Protein AF-G5AHR4-F1 (afdb_monomer_lite)

Sequence (85 aa):
MATSNKYAFFRPDTLDTAGYAYGKAISEAQRGKIEVERVARGRWADAGTLAIQREASELEMRAVTEEEALSGVGTYVGCALCIAR

Foldseek 3Di:
DDPPQFKFWDAAPPQVHLWIWIWTFPADQDPQKTKTWTDLDDVNVVPDIGIDIDGPVNSVVGTDDPVCNRLCAQIDHDPDGRHRD

Organism: Phytophthora sojae (strain P6497) (NCBI:txid1094619)

Radius of gyration: 12.2 Å; chains: 1; bounding box: 39×34×26 Å

pLDDT: mean 76.21, std 11.33, range [32.97, 88.31]

Secondary structure (DSSP, 8-state):
------EEEEPTT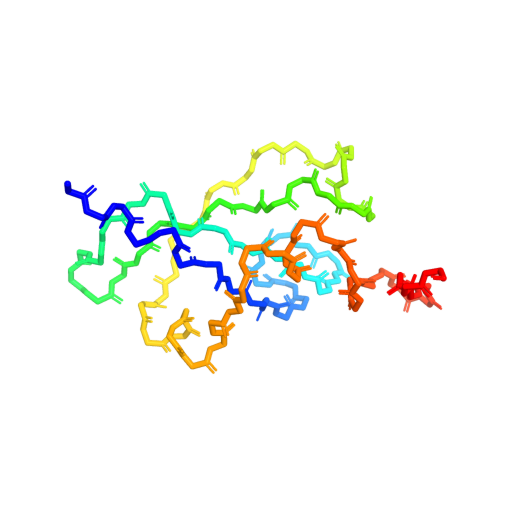TTS-SEEEEEEE-S--BTTEEEEEE---GGGSSS---EEEEEHHHHHHTEE-HHHHHHTTT-EETTEE----

Structure (mmCIF, N/CA/C/O backbone):
data_AF-G5AHR4-F1
#
_entry.id   AF-G5AHR4-F1
#
loop_
_atom_site.group_PDB
_atom_site.id
_atom_site.type_symbol
_atom_site.label_atom_id
_atom_site.label_alt_id
_atom_site.label_comp_id
_atom_site.label_asym_id
_atom_site.label_entity_id
_atom_site.label_seq_id
_atom_site.pdbx_PDB_ins_code
_atom_site.Cartn_x
_atom_site.Cartn_y
_atom_site.Cartn_z
_atom_site.occupancy
_atom_site.B_iso_or_equiv
_atom_site.auth_seq_id
_atom_site.auth_comp_id
_atom_site.auth_asym_id
_atom_site.auth_atom_id
_atom_site.pdbx_PDB_model_num
ATOM 1 N N . MET A 1 1 ? -6.129 22.523 10.112 1.00 34.72 1 MET A N 1
ATOM 2 C CA . MET A 1 1 ? -6.849 21.233 10.132 1.00 34.72 1 MET A CA 1
ATOM 3 C C . MET A 1 1 ? -5.851 20.167 9.740 1.00 34.72 1 MET A C 1
ATOM 5 O O . MET A 1 1 ? -5.419 20.160 8.597 1.00 34.72 1 MET A O 1
ATOM 9 N N . ALA A 1 2 ? -5.370 19.383 10.704 1.00 32.97 2 ALA A N 1
ATOM 10 C CA . ALA A 1 2 ? -4.376 18.353 10.441 1.00 32.97 2 ALA A CA 1
ATOM 11 C C . ALA A 1 2 ? -5.070 17.191 9.724 1.00 32.97 2 ALA A C 1
ATOM 13 O O . ALA A 1 2 ? -5.707 16.356 10.363 1.00 32.97 2 ALA A O 1
ATOM 14 N N . THR A 1 3 ? -4.986 17.166 8.393 1.00 43.88 3 THR A N 1
ATOM 15 C CA . THR A 1 3 ? -5.166 15.935 7.622 1.00 43.88 3 THR A CA 1
ATOM 16 C C . THR A 1 3 ? -4.200 14.931 8.214 1.00 43.88 3 THR A C 1
ATOM 18 O O . THR A 1 3 ? -2.989 15.023 8.016 1.00 43.88 3 THR A O 1
ATOM 21 N N . SER A 1 4 ? -4.736 14.024 9.021 1.00 54.50 4 SER A N 1
ATOM 22 C CA . SER A 1 4 ? -3.995 12.889 9.535 1.00 54.50 4 SER A CA 1
ATOM 23 C C . SER A 1 4 ? -3.748 11.980 8.333 1.00 54.50 4 SER A C 1
ATOM 25 O O . SER A 1 4 ? -4.499 11.035 8.119 1.00 54.50 4 SER A O 1
ATOM 27 N N . ASN A 1 5 ? -2.759 12.326 7.497 1.00 61.84 5 ASN A N 1
ATOM 28 C CA . ASN A 1 5 ? -2.206 11.487 6.435 1.00 61.84 5 ASN A CA 1
ATOM 29 C C . ASN A 1 5 ? -1.616 10.245 7.124 1.00 61.84 5 ASN A C 1
ATOM 31 O O . ASN A 1 5 ? -0.413 10.150 7.359 1.00 61.84 5 ASN A O 1
ATOM 35 N N . LYS A 1 6 ? -2.480 9.326 7.557 1.00 81.38 6 LYS A N 1
ATOM 36 C CA . LYS A 1 6 ? -2.069 8.079 8.186 1.00 81.38 6 LYS A CA 1
ATOM 37 C C . LYS A 1 6 ? -1.645 7.152 7.052 1.00 81.38 6 LYS A C 1
ATOM 39 O O . LYS A 1 6 ? -2.484 6.630 6.316 1.00 81.38 6 LYS A O 1
ATOM 44 N N . TYR A 1 7 ? -0.338 7.015 6.870 1.00 85.12 7 TYR A N 1
ATOM 45 C CA . TYR A 1 7 ? 0.230 5.974 6.026 1.00 85.12 7 TYR A CA 1
ATOM 46 C C . TYR A 1 7 ? 0.267 4.672 6.819 1.00 85.12 7 TYR A C 1
ATOM 48 O O . TYR A 1 7 ? 0.419 4.698 8.037 1.00 85.12 7 TYR A O 1
ATOM 56 N N . ALA A 1 8 ? 0.131 3.534 6.151 1.00 87.00 8 ALA A N 1
ATOM 57 C CA . ALA A 1 8 ? 0.255 2.224 6.770 1.00 87.00 8 ALA A CA 1
ATOM 58 C C . ALA A 1 8 ? 0.924 1.216 5.841 1.00 87.00 8 ALA A C 1
ATOM 60 O O . ALA A 1 8 ? 0.895 1.352 4.616 1.00 87.00 8 ALA A O 1
ATOM 61 N N . PHE A 1 9 ? 1.536 0.200 6.441 1.00 85.75 9 PHE A N 1
ATOM 62 C CA . PHE A 1 9 ? 2.244 -0.851 5.723 1.00 85.75 9 PHE A CA 1
ATOM 63 C C . PHE A 1 9 ? 1.410 -2.128 5.643 1.00 85.75 9 PHE A C 1
ATOM 65 O O . PHE A 1 9 ? 1.113 -2.765 6.657 1.00 85.75 9 PHE A O 1
ATOM 72 N N . PHE A 1 10 ? 1.062 -2.535 4.426 1.00 85.38 10 PHE A N 1
ATOM 73 C CA . PHE A 1 10 ? 0.175 -3.660 4.151 1.00 85.38 10 PHE A CA 1
ATOM 74 C C . PHE A 1 10 ? 0.943 -4.897 3.693 1.00 85.38 10 PHE A C 1
ATOM 76 O O . PHE A 1 10 ? 2.039 -4.819 3.139 1.00 85.38 10 PHE A O 1
ATOM 83 N N . ARG A 1 11 ? 0.366 -6.070 3.983 1.00 82.94 11 ARG A N 1
ATOM 84 C CA . ARG A 1 11 ? 0.909 -7.367 3.554 1.00 82.94 11 ARG A CA 1
ATOM 85 C C . ARG A 1 11 ? 0.667 -7.547 2.041 1.00 82.94 11 ARG A C 1
ATOM 87 O O . ARG A 1 11 ? -0.080 -6.774 1.442 1.00 82.94 11 ARG A O 1
ATOM 94 N N . PRO A 1 12 ? 1.282 -8.556 1.406 1.00 78.38 12 PRO A N 1
ATOM 95 C CA . PRO A 1 12 ? 0.816 -9.020 0.100 1.00 78.38 12 PRO A CA 1
ATOM 96 C C . PRO A 1 12 ? -0.685 -9.344 0.130 1.00 78.38 12 PRO A C 1
ATOM 98 O O . PRO A 1 12 ? -1.232 -9.665 1.187 1.00 78.38 12 PRO A O 1
ATOM 101 N N . ASP A 1 13 ? -1.337 -9.226 -1.027 1.00 79.00 13 ASP A N 1
ATOM 102 C CA . ASP A 1 13 ? -2.772 -9.460 -1.265 1.00 79.00 13 ASP A CA 1
ATOM 103 C C . ASP A 1 13 ? -3.719 -8.419 -0.627 1.00 79.00 13 ASP A C 1
ATOM 105 O O . ASP A 1 13 ? -4.873 -8.272 -1.020 1.00 79.00 13 ASP A O 1
ATOM 109 N N . THR A 1 14 ? -3.234 -7.597 0.313 1.00 79.12 14 THR A N 1
ATOM 110 C CA . THR A 1 14 ? -4.094 -6.635 1.026 1.00 79.12 14 THR A CA 1
ATOM 111 C C . THR A 1 14 ? -4.388 -5.364 0.222 1.00 79.12 14 THR A C 1
ATOM 113 O O . THR A 1 14 ? -5.394 -4.707 0.466 1.00 79.12 14 THR A O 1
ATOM 116 N N . LEU A 1 15 ? -3.569 -4.996 -0.759 1.00 77.75 15 LEU A N 1
ATOM 117 C CA . LEU A 1 15 ? -3.827 -3.841 -1.635 1.00 77.75 15 LEU A CA 1
ATOM 118 C C . LEU A 1 15 ? -3.829 -4.229 -3.117 1.00 77.75 15 LEU A C 1
ATOM 120 O O . LEU A 1 15 ? -3.395 -3.442 -3.955 1.00 77.75 15 LEU A O 1
ATOM 124 N N . ASP A 1 16 ? -4.273 -5.451 -3.430 1.00 78.00 16 ASP A N 1
ATOM 125 C CA . ASP A 1 16 ? -4.162 -6.018 -4.783 1.00 78.00 16 ASP A CA 1
ATOM 126 C C . ASP A 1 16 ? -2.704 -5.962 -5.284 1.00 78.00 16 ASP A C 1
ATOM 128 O O . ASP A 1 16 ? -2.364 -5.536 -6.388 1.00 78.00 16 ASP A O 1
ATOM 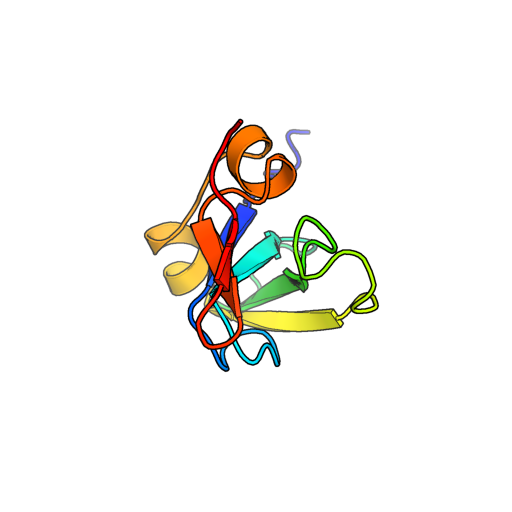132 N N . THR A 1 17 ? -1.789 -6.294 -4.374 1.00 73.44 17 THR A N 1
ATOM 133 C CA . THR A 1 17 ? -0.350 -6.275 -4.608 1.00 73.44 17 THR A CA 1
ATOM 134 C C . THR A 1 17 ? 0.210 -7.661 -4.368 1.00 73.44 17 THR A C 1
ATOM 136 O O . THR A 1 17 ? 0.029 -8.240 -3.300 1.00 73.44 17 THR A O 1
ATOM 139 N N . ALA A 1 18 ? 0.998 -8.171 -5.315 1.00 76.44 18 ALA A N 1
ATOM 140 C CA . ALA A 1 18 ? 1.757 -9.420 -5.172 1.00 76.44 18 ALA A CA 1
ATOM 141 C C . ALA A 1 18 ? 2.869 -9.359 -4.092 1.00 76.44 18 ALA A C 1
ATOM 143 O O . ALA A 1 18 ? 3.768 -10.198 -4.053 1.00 76.44 18 ALA A O 1
ATOM 144 N N . GLY A 1 19 ? 2.859 -8.334 -3.240 1.00 79.88 19 GLY A N 1
ATOM 145 C CA . GLY A 1 19 ? 3.941 -7.974 -2.345 1.00 79.88 19 GLY A CA 1
ATOM 146 C C . GLY A 1 19 ? 3.534 -6.928 -1.312 1.00 79.88 19 GLY A C 1
ATOM 147 O O . GLY A 1 19 ? 2.416 -6.409 -1.343 1.00 79.88 19 GLY A O 1
ATOM 148 N N . TYR A 1 20 ? 4.454 -6.616 -0.399 1.00 81.81 20 TYR A N 1
ATOM 149 C CA . TYR A 1 20 ? 4.233 -5.582 0.610 1.00 81.81 20 TYR A CA 1
ATOM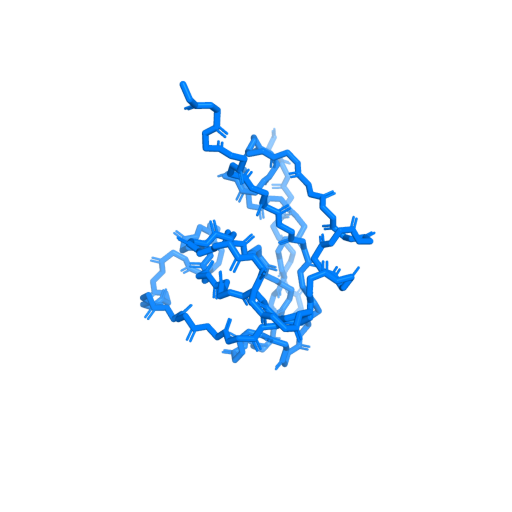 150 C C . TYR A 1 20 ? 4.151 -4.203 -0.041 1.00 81.81 20 TYR A C 1
ATOM 152 O O . TYR A 1 20 ? 4.956 -3.862 -0.916 1.00 81.81 20 TYR A O 1
ATOM 160 N N . ALA A 1 21 ? 3.182 -3.414 0.405 1.00 83.62 21 ALA A N 1
ATOM 161 C CA . ALA A 1 21 ? 2.894 -2.109 -0.159 1.00 83.62 21 ALA A CA 1
ATOM 162 C C . ALA A 1 21 ? 2.498 -1.123 0.933 1.00 83.62 21 ALA A C 1
ATOM 164 O O . ALA A 1 21 ? 1.886 -1.487 1.939 1.00 83.62 21 ALA A O 1
ATOM 165 N N . TYR A 1 22 ? 2.831 0.141 0.709 1.00 87.25 22 TYR A N 1
ATOM 166 C CA . TYR A 1 22 ? 2.336 1.225 1.536 1.00 87.25 22 TYR A CA 1
ATOM 167 C C . TYR A 1 22 ? 0.970 1.680 1.033 1.00 87.25 22 TYR A C 1
ATOM 169 O O . TYR A 1 22 ? 0.726 1.749 -0.172 1.00 87.25 22 TYR A O 1
ATOM 177 N N . GLY A 1 23 ? 0.088 1.998 1.969 1.00 87.88 23 GLY A N 1
ATOM 178 C CA . GLY A 1 23 ? -1.199 2.622 1.713 1.00 87.88 23 GLY A CA 1
ATOM 179 C C . GLY A 1 23 ? -1.300 3.942 2.463 1.00 87.88 23 GLY A C 1
ATOM 180 O O . GLY A 1 23 ? -0.748 4.088 3.550 1.00 87.88 23 GLY A O 1
ATOM 181 N N . LYS A 1 24 ? -2.001 4.906 1.886 1.00 88.12 24 LYS A N 1
ATOM 182 C CA . LYS A 1 24 ? -2.305 6.207 2.461 1.00 88.12 24 LYS A CA 1
ATOM 183 C C . LYS A 1 24 ? -3.802 6.286 2.705 1.00 88.12 24 LYS A C 1
ATOM 185 O O . LYS A 1 24 ? -4.582 6.103 1.777 1.00 88.12 24 LYS A O 1
ATOM 190 N N . ALA A 1 25 ? -4.211 6.593 3.929 1.00 87.25 25 ALA A N 1
ATOM 191 C CA . ALA A 1 25 ? -5.600 6.933 4.195 1.00 87.25 25 ALA A CA 1
ATOM 192 C C . ALA A 1 25 ? -5.987 8.213 3.433 1.00 87.25 25 ALA A C 1
ATOM 194 O O . ALA A 1 25 ? -5.368 9.261 3.630 1.00 87.25 25 ALA A O 1
ATOM 195 N N . ILE A 1 26 ? -6.997 8.118 2.568 1.00 85.88 26 ILE A N 1
ATOM 196 C CA . ILE A 1 26 ? -7.529 9.253 1.792 1.00 85.88 26 ILE A CA 1
ATOM 197 C C . ILE A 1 26 ? -8.902 9.722 2.283 1.00 85.88 26 ILE A C 1
ATOM 199 O O . ILE A 1 26 ? -9.309 10.838 1.975 1.00 85.88 26 ILE A O 1
ATOM 203 N N . SER A 1 27 ? -9.572 8.909 3.101 1.00 81.94 27 SER A N 1
ATOM 204 C CA . SER A 1 27 ? -10.840 9.244 3.751 1.00 81.94 27 SER A CA 1
ATOM 205 C C . SER A 1 27 ? -10.744 9.043 5.262 1.00 81.94 27 SER A C 1
ATOM 207 O O . SER A 1 27 ? -9.834 8.381 5.755 1.00 81.94 27 SER A O 1
ATOM 209 N N . GLU A 1 28 ? -11.686 9.604 6.016 1.00 79.50 28 GLU A N 1
ATOM 210 C CA . GLU A 1 28 ? -11.824 9.326 7.448 1.00 79.50 28 GLU A CA 1
ATOM 211 C C . GLU A 1 28 ? -12.483 7.960 7.684 1.00 79.50 28 GLU A C 1
ATOM 213 O O . GLU A 1 28 ? -13.210 7.440 6.834 1.00 79.50 28 GLU A O 1
ATOM 218 N N . ALA A 1 29 ? -12.235 7.363 8.853 1.00 79.31 29 ALA A N 1
ATOM 219 C CA . ALA A 1 29 ? -12.828 6.082 9.208 1.00 79.31 29 ALA A CA 1
ATOM 220 C C . ALA A 1 29 ? -14.355 6.208 9.366 1.00 79.31 29 ALA A C 1
ATOM 222 O O . ALA A 1 29 ? -14.853 6.778 10.336 1.00 79.31 29 ALA A O 1
ATOM 223 N N . GLN A 1 30 ? -15.112 5.629 8.438 1.00 77.69 30 GLN A N 1
ATOM 224 C CA . GLN A 1 30 ? -16.565 5.532 8.483 1.00 77.69 30 GLN A CA 1
ATOM 225 C C . GLN A 1 30 ? -16.978 4.112 8.866 1.00 77.69 30 GLN A C 1
ATOM 227 O O . GLN A 1 30 ? -16.645 3.140 8.190 1.00 77.69 30 GLN A O 1
ATOM 232 N N . ARG A 1 31 ? -17.724 3.976 9.972 1.00 82.94 31 ARG A N 1
ATOM 233 C CA . ARG A 1 31 ? -18.172 2.670 10.504 1.00 82.94 31 ARG A CA 1
ATOM 234 C C . ARG A 1 31 ? -17.016 1.670 10.701 1.00 82.94 31 ARG A C 1
ATOM 236 O O . ARG A 1 31 ? -17.162 0.487 10.412 1.00 82.94 31 ARG A O 1
ATOM 243 N N . GLY A 1 32 ? -15.859 2.156 11.158 1.00 82.56 32 GLY A N 1
ATOM 244 C CA . GLY A 1 32 ? -14.663 1.335 11.393 1.00 82.56 32 GLY A CA 1
ATOM 245 C C . GLY A 1 32 ? -13.861 0.984 10.135 1.00 82.56 32 GLY A C 1
ATOM 246 O O . GLY A 1 32 ? -12.829 0.328 10.247 1.00 82.56 32 GLY A O 1
ATOM 247 N N . LYS A 1 33 ? -14.284 1.443 8.951 1.00 85.06 33 LYS A N 1
ATOM 248 C CA . LYS A 1 33 ? -13.563 1.257 7.689 1.00 85.06 33 LYS A CA 1
ATOM 249 C C . LYS A 1 33 ? -13.039 2.584 7.173 1.00 85.06 33 LYS A C 1
ATOM 251 O O . LYS A 1 33 ? -13.720 3.596 7.257 1.00 85.06 33 LYS A O 1
ATOM 256 N N . ILE A 1 34 ? -11.837 2.575 6.632 1.00 87.56 34 ILE A N 1
ATOM 257 C CA . ILE A 1 34 ? -11.151 3.729 6.080 1.00 87.56 34 ILE A CA 1
ATOM 258 C C . ILE A 1 34 ? -10.750 3.424 4.644 1.00 87.56 34 ILE A C 1
ATOM 260 O O . ILE A 1 34 ? -10.396 2.293 4.311 1.00 87.56 34 ILE A O 1
ATOM 264 N N . GLU A 1 35 ? -10.840 4.421 3.777 1.00 88.00 35 GLU A N 1
ATOM 265 C CA . GLU A 1 35 ? -10.394 4.274 2.400 1.00 88.00 35 GLU A CA 1
ATOM 266 C C . GLU A 1 35 ? -8.896 4.528 2.313 1.00 88.00 35 GLU A C 1
ATOM 268 O O . GLU A 1 35 ? -8.393 5.556 2.779 1.00 88.00 35 GLU A O 1
ATOM 273 N N . VAL A 1 36 ? -8.193 3.559 1.738 1.00 87.94 36 VAL A N 1
ATOM 274 C CA . VAL A 1 36 ? -6.742 3.536 1.657 1.00 87.94 36 VAL A CA 1
ATOM 275 C C . VAL A 1 36 ? -6.336 3.465 0.201 1.00 87.94 36 VAL A C 1
ATOM 277 O O . VAL A 1 36 ? -6.657 2.508 -0.501 1.00 87.94 36 VAL A O 1
ATOM 280 N N . GLU A 1 37 ? -5.593 4.466 -0.234 1.00 88.31 37 GLU A N 1
ATOM 281 C CA . GLU A 1 37 ? -4.981 4.521 -1.549 1.00 88.31 37 GLU A CA 1
ATOM 282 C C . GLU A 1 37 ? -3.577 3.924 -1.501 1.00 88.31 37 GLU A C 1
ATOM 284 O O . GLU A 1 37 ? -2.759 4.283 -0.655 1.00 88.31 37 GLU A O 1
ATOM 289 N N . ARG A 1 38 ? -3.267 3.007 -2.413 1.00 87.88 38 ARG A N 1
ATOM 290 C CA . ARG A 1 38 ? -1.922 2.453 -2.548 1.00 87.88 38 ARG A CA 1
ATOM 291 C C . ARG A 1 38 ? -0.937 3.550 -2.947 1.00 87.88 38 ARG A C 1
ATOM 293 O O . ARG A 1 38 ? -1.121 4.242 -3.945 1.00 87.88 38 ARG A O 1
ATOM 300 N N . VAL A 1 39 ? 0.163 3.642 -2.211 1.00 84.69 39 VAL A N 1
ATOM 301 C CA . VAL A 1 39 ? 1.255 4.564 -2.517 1.00 84.69 39 VAL A CA 1
ATOM 302 C C . VAL A 1 39 ? 2.046 4.020 -3.707 1.00 84.69 39 VAL A C 1
ATOM 304 O O . VAL A 1 39 ? 2.741 3.008 -3.597 1.00 84.69 39 VAL A O 1
ATOM 307 N N . ALA A 1 40 ? 1.966 4.711 -4.845 1.00 78.25 40 ALA A N 1
ATOM 308 C CA . ALA A 1 40 ? 2.706 4.385 -6.063 1.00 78.25 40 ALA A CA 1
ATOM 309 C C . ALA A 1 40 ? 4.188 4.801 -5.954 1.00 78.25 40 ALA A C 1
ATOM 311 O O . ALA A 1 40 ? 4.641 5.750 -6.593 1.00 78.25 40 ALA A O 1
ATOM 312 N N . ARG A 1 41 ? 4.959 4.119 -5.096 1.00 75.44 41 ARG A N 1
ATOM 313 C CA . ARG A 1 41 ? 6.410 4.331 -4.932 1.00 75.44 41 ARG A CA 1
ATOM 314 C C . ARG A 1 41 ? 7.197 3.027 -4.864 1.00 75.44 41 ARG A C 1
ATOM 316 O O . ARG A 1 41 ? 6.645 1.947 -4.660 1.00 75.44 41 ARG A O 1
ATOM 323 N N . GLY A 1 42 ? 8.513 3.135 -5.063 1.00 73.12 42 GLY A N 1
ATOM 324 C CA . GLY A 1 42 ? 9.412 1.983 -5.117 1.00 73.12 42 GLY A CA 1
ATOM 325 C C . GLY A 1 42 ? 9.027 1.048 -6.263 1.00 73.12 42 GLY A C 1
ATOM 326 O O . GLY A 1 42 ? 8.927 1.476 -7.412 1.00 73.12 42 GLY A O 1
ATOM 327 N N . ARG A 1 43 ? 8.764 -0.226 -5.949 1.00 70.31 43 ARG A N 1
ATOM 328 C CA . ARG A 1 43 ? 8.303 -1.217 -6.940 1.00 70.31 43 ARG A CA 1
ATOM 329 C C . ARG A 1 43 ? 6.891 -0.973 -7.467 1.00 70.31 43 ARG A C 1
ATOM 331 O O . ARG A 1 43 ? 6.574 -1.473 -8.538 1.00 70.31 43 ARG A O 1
ATOM 338 N N . TRP A 1 44 ? 6.072 -0.205 -6.753 1.00 75.31 44 TRP A N 1
ATOM 339 C CA . TRP A 1 44 ? 4.692 0.091 -7.140 1.00 75.31 44 TRP A CA 1
ATOM 340 C C . TRP A 1 44 ? 4.555 1.425 -7.883 1.00 75.31 44 TRP A C 1
ATOM 342 O O . TRP A 1 44 ? 3.440 1.876 -8.092 1.00 75.31 44 TRP A O 1
ATOM 352 N N . ALA A 1 45 ? 5.659 2.063 -8.290 1.00 73.50 45 ALA A N 1
ATOM 353 C CA . ALA A 1 45 ? 5.627 3.357 -8.980 1.00 73.50 45 ALA A CA 1
ATOM 354 C C . ALA A 1 45 ? 4.883 3.328 -10.329 1.00 73.50 45 ALA A C 1
ATOM 356 O O . ALA A 1 45 ? 4.258 4.315 -10.695 1.00 73.50 45 ALA A O 1
ATOM 357 N N . ASP A 1 46 ? 4.933 2.198 -11.039 1.00 75.56 46 ASP A N 1
ATOM 358 C CA . ASP A 1 46 ? 4.198 1.984 -12.298 1.00 75.56 46 ASP A CA 1
ATOM 359 C C . ASP A 1 46 ? 2.803 1.375 -12.067 1.00 75.56 46 ASP A C 1
ATOM 361 O O . ASP A 1 46 ? 1.945 1.345 -12.946 1.00 75.56 46 ASP A O 1
ATOM 365 N N . ALA A 1 47 ? 2.545 0.894 -10.849 1.00 69.50 47 ALA A N 1
ATOM 366 C CA . ALA A 1 47 ? 1.264 0.320 -10.498 1.00 69.50 47 ALA A CA 1
ATOM 367 C C . ALA A 1 47 ? 0.288 1.474 -10.240 1.00 69.50 47 ALA A C 1
ATOM 369 O O . ALA A 1 47 ? 0.458 2.229 -9.286 1.00 69.50 47 ALA A O 1
ATOM 370 N N .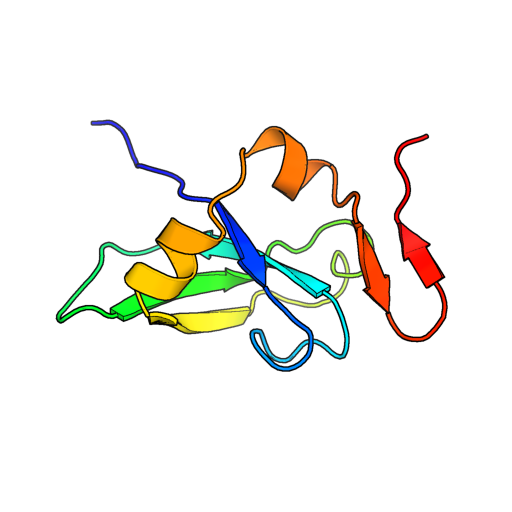 GLY A 1 48 ? -0.723 1.617 -11.100 1.00 72.38 48 GLY A N 1
ATOM 371 C CA . GLY A 1 48 ? -1.667 2.737 -11.057 1.00 72.38 48 GLY A CA 1
ATOM 372 C C . GLY A 1 48 ? -2.351 2.951 -9.700 1.00 72.38 48 GLY A C 1
ATOM 373 O O . GLY A 1 48 ? -2.262 2.131 -8.781 1.00 72.38 48 GLY A O 1
ATOM 374 N N . THR A 1 49 ? -3.064 4.066 -9.572 1.00 75.81 49 THR A N 1
ATOM 375 C CA . THR A 1 49 ? -3.778 4.411 -8.340 1.00 75.81 49 THR A CA 1
ATOM 376 C C . THR A 1 49 ? -4.867 3.385 -8.045 1.00 75.81 49 THR A C 1
ATOM 378 O O . THR A 1 49 ? -5.733 3.124 -8.879 1.00 75.81 49 THR A O 1
ATOM 381 N N . LEU A 1 50 ? -4.821 2.799 -6.852 1.00 79.88 50 LEU A N 1
ATOM 382 C CA . LEU A 1 50 ? -5.797 1.819 -6.397 1.00 79.88 50 LEU A CA 1
ATOM 383 C C . LEU A 1 50 ? -6.219 2.172 -4.977 1.00 79.88 50 LEU A C 1
ATOM 385 O O . LEU A 1 50 ? -5.386 2.206 -4.073 1.00 79.88 50 LEU A O 1
ATOM 389 N N . ALA A 1 51 ? -7.509 2.449 -4.803 1.00 84.31 51 ALA A N 1
ATOM 390 C CA . ALA A 1 51 ? -8.118 2.744 -3.516 1.00 84.31 51 ALA A CA 1
ATOM 391 C C . ALA A 1 51 ? -8.979 1.559 -3.070 1.00 84.31 51 ALA A C 1
ATOM 393 O O . ALA A 1 51 ? -9.828 1.078 -3.819 1.00 84.31 51 ALA A O 1
ATOM 394 N N . ILE A 1 52 ? -8.743 1.075 -1.853 1.00 84.31 52 ILE A N 1
ATOM 395 C CA . ILE A 1 52 ? -9.491 -0.025 -1.244 1.00 84.31 52 ILE A CA 1
ATOM 396 C C . ILE A 1 52 ? -9.932 0.381 0.160 1.00 84.31 52 ILE A C 1
ATOM 398 O O . ILE A 1 52 ? -9.196 1.019 0.911 1.00 84.31 52 ILE A O 1
ATOM 402 N N . GLN A 1 53 ? -11.134 -0.043 0.545 1.00 87.38 53 GLN A N 1
ATOM 403 C CA . GLN A 1 53 ? -11.600 0.085 1.920 1.00 87.38 53 GLN A CA 1
ATOM 404 C C . GLN A 1 53 ? -10.947 -0.965 2.820 1.00 87.38 53 GLN A C 1
ATOM 406 O O . GLN A 1 53 ? -11.055 -2.169 2.578 1.00 87.38 53 GLN A O 1
ATOM 411 N N . ARG A 1 54 ? -10.307 -0.505 3.892 1.00 87.19 54 ARG A N 1
ATOM 412 C CA . ARG A 1 54 ? -9.670 -1.341 4.913 1.00 87.19 54 ARG A CA 1
ATOM 413 C C . ARG A 1 54 ? -10.176 -0.991 6.296 1.00 87.19 54 ARG A C 1
ATOM 415 O O . ARG A 1 54 ? -10.824 0.030 6.490 1.00 87.19 54 ARG A O 1
ATOM 422 N N . GLU A 1 55 ? -9.926 -1.858 7.263 1.00 86.00 55 GLU A N 1
ATOM 423 C CA . GLU A 1 55 ? -10.309 -1.570 8.640 1.00 86.00 55 GLU A CA 1
ATOM 424 C C . GLU A 1 55 ? -9.400 -0.488 9.222 1.00 86.00 55 GLU A C 1
ATOM 426 O O . GLU A 1 55 ? -8.176 -0.543 9.092 1.00 86.00 55 GLU A O 1
ATOM 431 N N . ALA A 1 56 ? -9.997 0.499 9.886 1.00 82.69 56 ALA A N 1
ATOM 432 C CA . ALA A 1 56 ? -9.248 1.576 10.522 1.00 82.69 56 ALA A CA 1
ATOM 433 C C . ALA A 1 56 ? -8.292 1.026 11.590 1.00 82.69 56 ALA A C 1
ATOM 435 O O . ALA A 1 56 ? -7.158 1.481 11.687 1.00 82.69 56 ALA A O 1
ATOM 436 N N . SER A 1 57 ? -8.702 -0.018 12.314 1.00 82.25 57 SER A N 1
ATOM 437 C CA . SER A 1 57 ? -7.851 -0.698 13.292 1.00 82.25 57 SER A CA 1
ATOM 438 C C . SER A 1 57 ? -6.640 -1.383 12.653 1.00 82.25 57 SER A C 1
ATOM 440 O O . SER A 1 57 ? -5.561 -1.359 13.237 1.00 82.25 57 SER A O 1
ATOM 442 N N . GLU A 1 58 ? -6.776 -1.955 11.451 1.00 80.88 58 GLU A N 1
ATOM 443 C CA . GLU A 1 58 ? -5.639 -2.533 10.718 1.00 80.88 58 GLU A CA 1
ATOM 444 C C . GLU A 1 58 ? -4.648 -1.438 10.303 1.00 80.88 58 GLU A C 1
ATOM 446 O O . GLU A 1 58 ? -3.434 -1.602 10.443 1.00 80.88 58 GLU A O 1
ATOM 451 N N . LEU A 1 59 ? -5.179 -0.299 9.847 1.00 80.19 59 LEU A N 1
ATOM 452 C CA . LEU A 1 59 ? -4.392 0.868 9.466 1.00 80.19 59 LEU A CA 1
ATOM 453 C C . LEU A 1 59 ? -3.643 1.466 10.667 1.00 80.19 59 LEU A C 1
ATOM 455 O O . LEU A 1 59 ? -2.473 1.812 10.543 1.00 80.19 59 LEU A O 1
ATOM 459 N N . GLU A 1 60 ? -4.280 1.546 11.836 1.00 78.25 60 GLU A N 1
ATOM 460 C CA . GLU A 1 60 ? -3.662 2.072 13.060 1.00 78.25 60 GLU A CA 1
ATOM 461 C C . GLU A 1 60 ? -2.602 1.138 13.648 1.00 78.25 60 GLU A C 1
ATOM 463 O O . GLU A 1 60 ? -1.550 1.610 14.072 1.00 78.25 60 GLU A O 1
ATOM 468 N N . MET A 1 61 ? -2.819 -0.181 13.617 1.00 77.75 61 MET A N 1
ATOM 469 C CA . MET A 1 61 ? -1.820 -1.153 14.086 1.00 77.75 61 MET A CA 1
ATOM 470 C C . MET A 1 61 ? -0.537 -1.149 13.251 1.00 77.75 61 MET A C 1
ATOM 472 O O . MET A 1 61 ? 0.509 -1.595 13.720 1.00 77.75 61 MET A O 1
ATOM 476 N N . ARG A 1 62 ? -0.623 -0.703 11.996 1.00 79.75 62 ARG A N 1
ATOM 477 C CA . ARG A 1 62 ? 0.465 -0.772 11.012 1.00 79.75 62 ARG A CA 1
ATOM 478 C C . ARG A 1 62 ? 0.805 0.607 10.459 1.00 79.75 62 ARG A C 1
ATOM 480 O O . ARG A 1 62 ? 1.341 0.700 9.35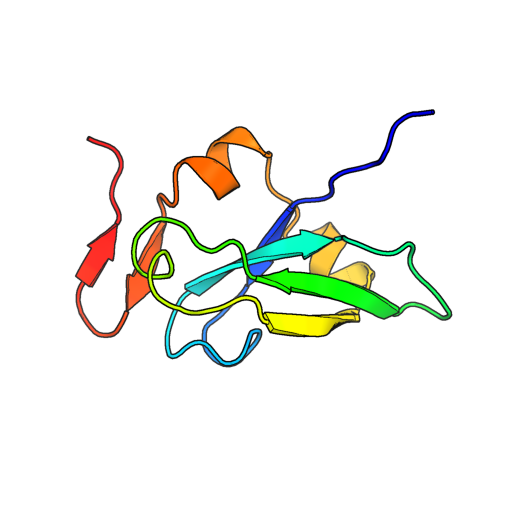4 1.00 79.75 62 ARG A O 1
ATOM 487 N N . ALA A 1 63 ? 0.460 1.651 11.212 1.00 82.00 63 ALA A N 1
ATOM 488 C CA . ALA A 1 63 ? 0.693 3.030 10.834 1.00 82.00 63 ALA A CA 1
ATOM 489 C C . ALA A 1 63 ? 2.198 3.301 10.732 1.00 82.00 63 ALA A C 1
ATOM 491 O O . ALA A 1 63 ? 2.973 2.932 11.614 1.00 82.00 63 ALA A O 1
ATOM 492 N N . VAL A 1 64 ? 2.599 3.956 9.650 1.00 83.44 64 VAL A N 1
ATOM 493 C CA . VAL A 1 64 ? 3.977 4.365 9.378 1.00 83.44 64 VAL A CA 1
ATOM 494 C C . VAL A 1 64 ? 4.032 5.863 9.120 1.00 83.44 64 VAL A C 1
ATOM 496 O O . VAL A 1 64 ? 3.012 6.517 8.880 1.00 83.44 64 VAL A O 1
ATOM 499 N N . THR A 1 65 ? 5.235 6.422 9.167 1.00 82.88 65 THR A N 1
ATOM 500 C CA . THR A 1 65 ? 5.460 7.822 8.815 1.00 82.88 65 THR A CA 1
ATOM 501 C C . THR A 1 65 ? 5.364 8.030 7.303 1.00 82.88 65 THR A C 1
ATOM 503 O O . THR A 1 65 ? 5.576 7.113 6.506 1.00 82.88 65 THR A O 1
ATOM 506 N N . GLU A 1 66 ? 5.053 9.264 6.899 1.00 82.44 66 GLU A N 1
ATOM 507 C CA . GLU A 1 66 ? 5.054 9.662 5.486 1.00 82.44 66 GLU A CA 1
ATOM 508 C C . GLU A 1 66 ? 6.416 9.408 4.834 1.00 82.44 66 GLU A C 1
ATOM 510 O O . GLU A 1 66 ? 6.488 8.875 3.731 1.00 82.44 66 GLU A O 1
ATOM 515 N N . GLU A 1 67 ? 7.497 9.737 5.538 1.00 79.06 67 GLU A N 1
ATOM 516 C CA . GLU A 1 67 ? 8.866 9.573 5.050 1.00 79.06 67 GLU A CA 1
ATOM 517 C C . GLU A 1 67 ? 9.188 8.112 4.728 1.00 79.06 67 GLU A C 1
ATOM 519 O O . GLU A 1 67 ? 9.763 7.824 3.680 1.00 79.06 67 GLU A O 1
ATOM 524 N N . GLU A 1 68 ? 8.759 7.176 5.577 1.00 78.12 68 GLU A N 1
ATOM 525 C CA . GLU A 1 68 ? 8.968 5.746 5.352 1.00 78.12 68 GLU A CA 1
ATOM 526 C C . GLU A 1 68 ? 8.155 5.241 4.153 1.00 78.12 68 GLU A C 1
ATOM 528 O O . GLU A 1 68 ? 8.690 4.585 3.253 1.00 78.12 68 GLU A O 1
ATOM 533 N N . ALA A 1 69 ? 6.879 5.629 4.079 1.00 81.75 69 ALA A N 1
ATOM 534 C CA . ALA A 1 69 ? 6.008 5.259 2.969 1.00 81.75 69 ALA A CA 1
ATOM 535 C C . ALA A 1 69 ? 6.501 5.819 1.624 1.00 81.75 69 ALA A C 1
ATOM 537 O O . ALA A 1 69 ? 6.426 5.140 0.597 1.00 81.75 69 ALA A O 1
ATOM 538 N N . LEU A 1 70 ? 7.030 7.048 1.622 1.00 78.62 70 LEU A N 1
ATOM 539 C CA . LEU A 1 70 ? 7.570 7.692 0.427 1.00 78.62 70 LEU A CA 1
ATOM 540 C C . LEU A 1 70 ? 8.997 7.235 0.083 1.00 78.62 70 LEU A C 1
ATOM 542 O O . LEU A 1 70 ? 9.400 7.318 -1.080 1.00 78.62 70 LEU A O 1
ATOM 546 N N . SER A 1 71 ? 9.751 6.730 1.057 1.00 78.00 71 SER A N 1
ATOM 547 C CA . SER A 1 71 ? 11.029 6.057 0.817 1.00 78.00 71 SER A CA 1
ATOM 548 C C . SER A 1 71 ? 10.816 4.747 0.049 1.00 78.00 71 SER A C 1
ATOM 550 O O . SER A 1 71 ? 11.612 4.382 -0.816 1.00 78.00 71 SER A O 1
ATOM 552 N N . GLY A 1 72 ? 9.700 4.050 0.305 1.00 68.75 72 GLY A N 1
ATOM 553 C CA . GLY A 1 72 ? 9.383 2.774 -0.346 1.00 68.75 72 GLY A CA 1
ATOM 554 C C . GLY A 1 72 ? 10.291 1.623 0.105 1.00 68.75 72 GLY A C 1
ATOM 555 O O . GLY A 1 72 ? 10.238 0.530 -0.469 1.00 68.75 72 GLY A O 1
ATOM 556 N N . VAL A 1 73 ? 11.114 1.860 1.129 1.00 69.44 73 VAL A N 1
ATOM 557 C CA . VAL A 1 73 ? 11.948 0.857 1.795 1.00 69.44 73 VAL A CA 1
ATOM 558 C C . VAL A 1 73 ? 11.073 -0.275 2.337 1.00 69.44 73 VAL A C 1
ATOM 560 O O . VAL A 1 73 ? 9.933 -0.059 2.712 1.00 69.44 73 VAL A O 1
ATOM 563 N N . GLY A 1 74 ? 11.537 -1.520 2.302 1.00 64.88 74 GLY A N 1
ATOM 564 C CA . GLY A 1 74 ? 10.755 -2.666 2.775 1.00 64.88 74 GLY A CA 1
ATOM 565 C C . GLY A 1 74 ? 9.622 -3.121 1.844 1.00 64.88 74 GLY A C 1
ATOM 566 O O . GLY A 1 74 ? 9.087 -4.212 2.048 1.00 64.88 74 GLY A O 1
ATOM 567 N N . THR A 1 75 ? 9.282 -2.373 0.783 1.00 65.88 75 THR A N 1
ATOM 568 C CA . THR A 1 75 ? 8.415 -2.911 -0.280 1.00 65.88 75 THR A CA 1
ATOM 569 C C . THR A 1 75 ? 9.143 -4.025 -1.028 1.00 65.88 75 THR A C 1
ATOM 571 O O . THR A 1 75 ? 10.338 -3.944 -1.320 1.00 65.88 75 THR A O 1
ATOM 574 N N . TYR A 1 76 ? 8.433 -5.110 -1.311 1.00 65.50 76 TYR A N 1
ATOM 575 C CA . TYR A 1 76 ? 9.014 -6.318 -1.886 1.00 65.50 76 TYR A CA 1
ATOM 576 C C . TYR A 1 76 ? 8.042 -6.960 -2.857 1.00 65.50 76 TYR A C 1
ATOM 578 O O . TYR A 1 76 ? 6.858 -7.033 -2.545 1.00 65.50 76 TYR A O 1
ATOM 586 N N . VAL A 1 77 ? 8.547 -7.492 -3.973 1.00 62.16 77 VAL A N 1
ATOM 587 C CA . VAL A 1 77 ? 7.787 -8.335 -4.910 1.00 62.16 77 VAL A CA 1
ATOM 588 C C . VAL A 1 77 ? 8.579 -9.620 -5.165 1.00 62.16 77 VAL A C 1
ATOM 590 O O . VAL A 1 77 ? 9.717 -9.567 -5.635 1.00 62.16 77 VAL A O 1
ATOM 593 N N . GLY A 1 78 ? 7.991 -10.785 -4.879 1.00 67.62 78 GLY A N 1
ATOM 594 C CA . GLY A 1 78 ? 8.557 -12.091 -5.248 1.00 67.62 78 GLY A CA 1
ATOM 595 C C . GLY A 1 78 ? 9.829 -12.508 -4.496 1.00 67.62 78 GLY A C 1
ATOM 596 O O . GLY A 1 78 ? 9.702 -13.198 -3.492 1.00 67.62 78 GLY A O 1
ATOM 597 N N . CYS A 1 79 ? 11.015 -12.136 -5.013 1.00 58.97 79 CYS A N 1
ATOM 598 C CA . CYS A 1 79 ? 12.380 -12.374 -4.477 1.00 58.97 79 CYS A CA 1
ATOM 599 C C . CYS A 1 79 ? 13.203 -11.079 -4.278 1.00 58.97 79 CYS A C 1
ATOM 601 O O . CYS A 1 79 ? 14.355 -11.138 -3.851 1.00 58.97 79 CYS A O 1
ATOM 603 N N . ALA A 1 80 ? 12.641 -9.904 -4.594 1.00 60.25 80 ALA A N 1
ATOM 604 C CA . ALA A 1 80 ? 13.375 -8.638 -4.653 1.00 60.25 80 ALA A CA 1
ATOM 605 C C . ALA A 1 80 ? 12.861 -7.590 -3.650 1.00 60.25 80 ALA A C 1
ATOM 607 O O . ALA A 1 80 ? 11.723 -7.128 -3.756 1.00 60.25 80 ALA A O 1
ATOM 608 N N . LEU A 1 81 ? 13.732 -7.182 -2.717 1.00 64.19 81 LEU A N 1
ATOM 609 C CA . LEU A 1 81 ? 13.465 -6.194 -1.661 1.00 64.19 81 LEU A CA 1
ATOM 610 C C . LEU A 1 81 ? 13.986 -4.810 -2.048 1.00 64.19 81 LEU A C 1
ATOM 612 O O . LEU A 1 81 ? 15.133 -4.677 -2.471 1.00 64.19 81 LEU A O 1
ATOM 616 N N . CYS A 1 82 ? 13.164 -3.776 -1.865 1.00 63.22 82 CYS A N 1
ATOM 617 C CA . CYS A 1 82 ? 13.632 -2.395 -1.851 1.00 63.22 82 CYS A CA 1
ATOM 618 C C . CYS A 1 82 ? 14.303 -2.104 -0.507 1.00 63.22 82 CYS A C 1
ATOM 620 O O . CYS A 1 82 ? 13.644 -2.069 0.531 1.00 63.22 82 CYS A O 1
ATOM 622 N N . ILE A 1 83 ? 15.614 -1.886 -0.531 1.00 59.34 83 ILE A N 1
ATOM 623 C CA . ILE A 1 83 ? 16.390 -1.431 0.624 1.00 59.34 83 ILE A CA 1
ATOM 624 C C . ILE A 1 83 ? 16.738 0.050 0.454 1.00 59.34 83 ILE A C 1
ATOM 626 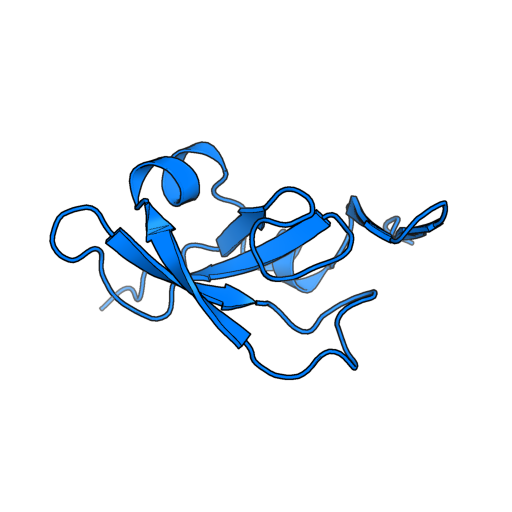O O . ILE A 1 83 ? 16.867 0.526 -0.676 1.00 59.34 83 ILE A O 1
ATOM 630 N N . ALA A 1 84 ? 16.870 0.775 1.566 1.00 62.00 84 ALA A N 1
ATOM 631 C CA . ALA A 1 84 ? 17.425 2.124 1.538 1.00 62.00 84 ALA A CA 1
ATOM 632 C C . ALA A 1 84 ? 18.863 2.068 0.993 1.00 62.00 84 ALA A C 1
ATOM 634 O O . ALA A 1 84 ? 19.584 1.103 1.257 1.00 62.00 84 ALA A O 1
ATOM 635 N N . ARG A 1 85 ? 19.240 3.068 0.192 1.00 56.25 85 ARG A N 1
ATOM 636 C CA . ARG A 1 85 ? 20.586 3.185 -0.380 1.00 56.25 85 ARG A CA 1
ATOM 637 C C . ARG A 1 85 ? 21.560 3.795 0.616 1.00 56.25 85 ARG A C 1
ATOM 639 O O . ARG A 1 85 ? 21.146 4.759 1.293 1.00 56.25 85 ARG A O 1
#